Protein AF-A0A7C1ST46-F1 (afdb_monomer)

Structure (mmCIF, N/CA/C/O backbone):
data_AF-A0A7C1ST46-F1
#
_entry.id   AF-A0A7C1ST46-F1
#
loop_
_atom_site.group_PDB
_atom_site.id
_atom_site.type_symbol
_atom_site.label_atom_id
_atom_site.label_alt_id
_atom_site.label_comp_id
_atom_site.label_asym_id
_atom_site.label_entity_id
_atom_site.label_seq_id
_atom_site.pdbx_PDB_ins_code
_atom_site.Cartn_x
_atom_site.Cartn_y
_atom_site.Cartn_z
_atom_site.occupancy
_atom_site.B_iso_or_equiv
_atom_site.auth_seq_id
_atom_site.auth_comp_id
_atom_site.auth_asym_id
_atom_site.auth_atom_id
_atom_site.pdbx_PDB_model_num
ATOM 1 N N . MET A 1 1 ? 50.392 -1.832 -41.616 1.00 62.09 1 MET A N 1
ATOM 2 C CA . MET A 1 1 ? 49.106 -1.116 -41.426 1.00 62.09 1 MET A CA 1
ATOM 3 C C . MET A 1 1 ? 49.361 0.360 -41.709 1.00 62.09 1 MET A C 1
ATOM 5 O O . MET A 1 1 ? 50.346 0.869 -41.198 1.00 62.09 1 MET A 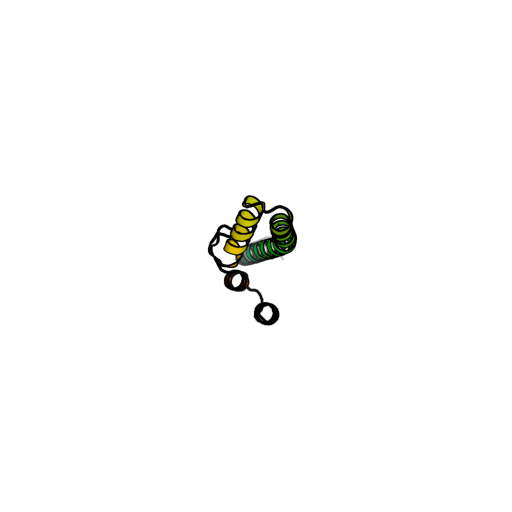O 1
ATOM 9 N N . THR A 1 2 ? 48.585 1.040 -42.557 1.00 86.81 2 THR A N 1
ATOM 10 C CA . THR A 1 2 ? 48.803 2.480 -42.804 1.00 86.81 2 THR A CA 1
ATOM 11 C C . THR A 1 2 ? 48.146 3.301 -41.694 1.00 86.81 2 THR A C 1
ATOM 13 O O . THR A 1 2 ? 47.072 2.930 -41.220 1.00 86.81 2 THR A O 1
ATOM 16 N N . LEU A 1 3 ? 48.761 4.419 -41.290 1.00 82.75 3 LEU A N 1
ATOM 17 C CA . LEU A 1 3 ? 48.278 5.293 -40.207 1.00 82.75 3 LEU A CA 1
ATOM 18 C C . LEU A 1 3 ? 46.784 5.651 -40.359 1.00 82.75 3 LEU A C 1
ATOM 20 O O . LEU A 1 3 ? 46.023 5.615 -39.398 1.00 82.75 3 LEU A O 1
ATOM 24 N N . LYS A 1 4 ? 46.333 5.879 -41.599 1.00 85.56 4 LYS A N 1
ATOM 25 C CA . LYS A 1 4 ? 44.928 6.145 -41.947 1.00 85.56 4 LYS A CA 1
ATOM 26 C C . LYS A 1 4 ? 43.978 4.986 -41.606 1.00 85.56 4 LYS A C 1
ATOM 28 O O . LYS A 1 4 ? 42.896 5.227 -41.082 1.00 85.56 4 LYS A O 1
ATOM 33 N N . ARG A 1 5 ? 44.376 3.735 -41.876 1.00 85.12 5 ARG A N 1
ATOM 34 C CA . ARG A 1 5 ? 43.564 2.542 -41.564 1.00 85.12 5 ARG A CA 1
ATOM 35 C C . ARG A 1 5 ? 43.482 2.295 -40.060 1.00 85.12 5 ARG A C 1
ATOM 37 O O . ARG A 1 5 ? 42.438 1.876 -39.583 1.00 85.12 5 ARG A O 1
ATOM 44 N N . PHE A 1 6 ? 44.556 2.585 -39.326 1.00 88.69 6 PHE A N 1
ATOM 45 C CA . PHE A 1 6 ? 44.556 2.513 -37.865 1.00 88.69 6 PHE A CA 1
ATOM 46 C C . PHE A 1 6 ? 43.561 3.513 -37.254 1.00 88.69 6 PHE A C 1
ATOM 48 O O . PHE A 1 6 ? 42.700 3.114 -36.477 1.00 88.69 6 PHE A O 1
ATOM 55 N N . PHE A 1 7 ? 43.592 4.780 -37.686 1.00 91.56 7 PHE A N 1
ATOM 56 C CA . PHE A 1 7 ? 42.637 5.799 -37.229 1.00 91.56 7 PHE A CA 1
ATOM 57 C C . PHE A 1 7 ? 41.177 5.458 -37.557 1.00 91.56 7 PHE A C 1
ATOM 59 O O . PHE A 1 7 ? 40.310 5.625 -36.705 1.00 91.56 7 PHE A O 1
ATOM 66 N N . GLN A 1 8 ? 40.892 4.946 -38.760 1.00 91.69 8 GLN A N 1
ATOM 67 C CA . GLN A 1 8 ? 39.539 4.512 -39.136 1.00 91.69 8 GLN A CA 1
ATOM 68 C C . GLN A 1 8 ? 39.033 3.354 -38.269 1.00 91.69 8 GLN A C 1
ATOM 70 O O . GLN A 1 8 ? 37.858 3.323 -37.917 1.00 91.69 8 GLN A O 1
ATOM 75 N N . LEU A 1 9 ? 39.918 2.423 -37.905 1.00 93.50 9 LEU A N 1
ATOM 76 C CA . LEU A 1 9 ? 39.577 1.281 -37.063 1.00 93.50 9 LEU A CA 1
ATOM 77 C C . LEU A 1 9 ? 39.262 1.737 -35.633 1.00 93.50 9 LEU A C 1
ATOM 79 O O . LEU A 1 9 ? 38.220 1.375 -35.095 1.00 93.50 9 LEU A O 1
ATOM 83 N N . VAL A 1 10 ? 40.101 2.603 -35.055 1.00 92.88 10 VAL A N 1
ATOM 84 C CA . VAL A 1 10 ? 39.854 3.193 -33.728 1.00 92.88 10 VAL A CA 1
ATOM 85 C C . VAL A 1 10 ? 38.541 3.977 -33.718 1.00 92.88 10 VAL A C 1
ATOM 87 O O . VAL A 1 10 ? 37.715 3.774 -32.833 1.00 92.88 10 VAL A O 1
ATOM 90 N N . LEU A 1 11 ? 38.306 4.822 -34.725 1.00 94.81 11 LEU A N 1
ATOM 91 C CA . LEU A 1 11 ? 37.083 5.618 -34.821 1.00 94.81 11 LEU A CA 1
ATOM 92 C C . LEU A 1 11 ? 35.834 4.738 -34.996 1.00 94.81 11 LEU A C 1
ATOM 94 O O . LEU A 1 11 ? 34.805 5.011 -34.385 1.00 94.81 11 LEU A O 1
ATOM 98 N N . GLY A 1 12 ? 35.938 3.654 -35.769 1.00 95.88 12 GLY A N 1
ATOM 99 C CA . GLY A 1 12 ? 34.874 2.662 -35.920 1.00 95.88 12 GLY A CA 1
ATOM 100 C C . GLY A 1 12 ? 34.545 1.938 -34.613 1.00 95.88 12 GLY A C 1
ATOM 101 O O . GLY A 1 12 ? 33.371 1.780 -34.287 1.00 95.88 12 GLY A O 1
ATOM 102 N N . ILE A 1 13 ? 35.561 1.560 -33.828 1.00 95.81 13 ILE A N 1
ATOM 103 C CA . ILE A 1 13 ? 35.363 0.956 -32.501 1.00 95.81 13 ILE A CA 1
ATOM 104 C C . ILE A 1 13 ? 34.679 1.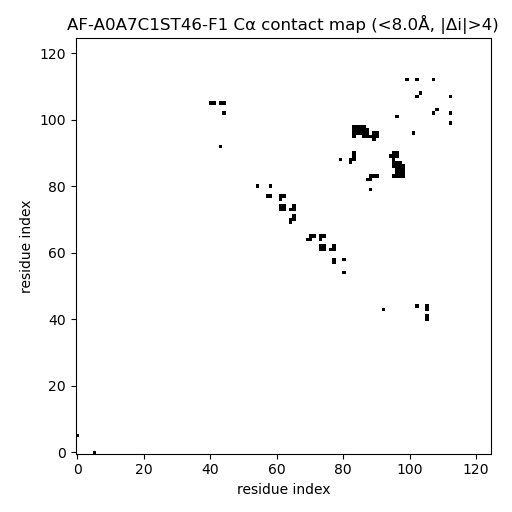946 -31.557 1.00 95.81 13 ILE A C 1
ATOM 106 O O . ILE A 1 13 ? 33.712 1.579 -30.895 1.00 95.81 13 ILE A O 1
ATOM 110 N N . VAL A 1 14 ? 35.141 3.199 -31.507 1.00 96.50 14 VAL A N 1
ATOM 111 C CA . VAL A 1 14 ? 34.537 4.228 -30.646 1.00 96.50 14 VAL A CA 1
ATOM 112 C C . VAL A 1 14 ? 33.077 4.470 -31.036 1.00 96.50 14 VAL A C 1
ATOM 114 O O . VAL A 1 14 ? 32.210 4.494 -30.166 1.00 96.50 14 VAL A O 1
ATOM 117 N N . ALA A 1 15 ? 32.778 4.579 -32.333 1.00 96.62 15 ALA A N 1
ATOM 118 C CA . ALA A 1 15 ? 31.407 4.722 -32.817 1.00 96.62 15 ALA A CA 1
ATOM 119 C C . ALA A 1 15 ? 30.530 3.517 -32.432 1.00 96.62 15 ALA A C 1
ATOM 121 O O . ALA A 1 15 ? 29.415 3.700 -31.946 1.00 96.62 15 ALA A O 1
ATOM 122 N N . ALA A 1 16 ? 31.045 2.291 -32.574 1.00 96.62 16 ALA A N 1
ATOM 123 C CA . ALA A 1 16 ? 30.338 1.083 -32.156 1.00 96.62 16 ALA A CA 1
ATOM 124 C C . ALA A 1 16 ? 30.072 1.065 -30.640 1.00 96.62 16 ALA A C 1
ATOM 126 O O . ALA A 1 16 ? 28.956 0.771 -30.219 1.00 96.62 16 ALA A O 1
ATOM 127 N N . MET A 1 17 ? 31.058 1.440 -29.819 1.00 96.62 17 MET A N 1
ATOM 128 C CA . MET A 1 17 ? 30.894 1.547 -28.365 1.00 96.62 17 MET A CA 1
ATOM 129 C C . MET A 1 17 ? 29.835 2.583 -27.977 1.00 96.62 17 MET A C 1
ATOM 131 O O . MET A 1 17 ? 29.039 2.329 -27.076 1.00 96.62 17 MET A O 1
ATOM 135 N N . LEU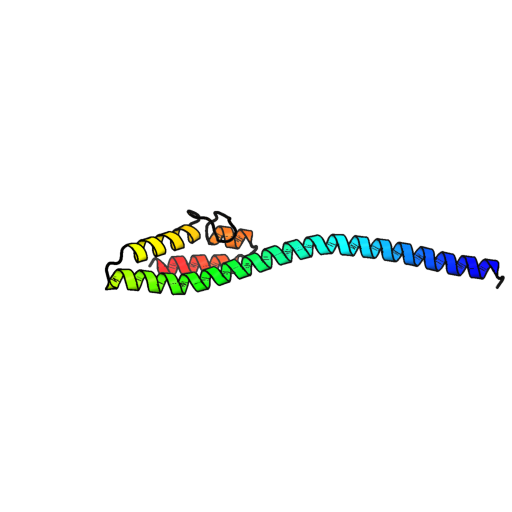 A 1 18 ? 29.782 3.729 -28.662 1.00 97.06 18 LEU A N 1
ATOM 136 C CA . LEU A 1 18 ? 28.752 4.743 -28.420 1.00 97.06 18 LEU A CA 1
ATOM 137 C C . LEU A 1 18 ? 27.349 4.220 -28.742 1.00 97.06 18 LEU A C 1
ATOM 139 O O . LEU A 1 18 ? 26.428 4.454 -27.963 1.00 97.06 18 LEU A O 1
ATOM 143 N N . ILE A 1 19 ? 27.191 3.473 -29.838 1.00 96.88 19 ILE A N 1
ATOM 144 C CA . ILE A 1 19 ? 25.909 2.849 -30.198 1.00 96.88 19 ILE A CA 1
ATOM 145 C C . ILE A 1 19 ? 25.487 1.838 -29.125 1.00 96.88 19 ILE A C 1
ATOM 147 O O . ILE A 1 19 ? 24.349 1.876 -28.665 1.00 96.88 19 ILE A O 1
ATOM 151 N N . VAL A 1 20 ? 26.403 0.973 -28.678 1.00 97.38 20 VAL A N 1
ATOM 152 C CA . VAL A 1 20 ? 26.119 -0.002 -27.611 1.00 97.38 20 VAL A CA 1
ATOM 153 C C . VAL A 1 20 ? 25.719 0.703 -26.313 1.00 97.38 20 VAL A C 1
ATOM 155 O O . VAL A 1 20 ? 24.718 0.332 -25.704 1.00 97.38 20 VAL A O 1
ATOM 158 N N . ASN A 1 21 ? 26.436 1.756 -25.915 1.00 96.19 21 ASN A N 1
ATOM 159 C CA . ASN A 1 21 ? 26.089 2.541 -24.730 1.00 96.19 21 ASN A CA 1
ATOM 160 C C . ASN A 1 21 ? 24.708 3.196 -24.852 1.00 96.19 21 ASN A C 1
ATOM 162 O O . ASN A 1 21 ? 23.941 3.172 -23.893 1.00 96.19 21 ASN A O 1
ATOM 166 N N . ALA A 1 22 ? 24.364 3.739 -26.022 1.00 96.19 22 ALA A N 1
ATOM 167 C CA . ALA A 1 22 ? 23.049 4.328 -26.254 1.00 96.19 22 ALA A CA 1
ATOM 168 C C . ALA A 1 22 ? 21.924 3.287 -26.107 1.00 96.19 22 ALA A C 1
ATOM 170 O O . ALA A 1 22 ? 20.907 3.565 -25.472 1.00 96.19 22 ALA A O 1
ATOM 171 N N . LEU A 1 23 ? 22.128 2.069 -26.626 1.00 96.25 23 LEU A N 1
ATOM 172 C CA . LEU A 1 23 ? 21.180 0.961 -26.468 1.00 96.25 23 LEU A CA 1
ATOM 173 C C . LEU A 1 23 ? 21.031 0.536 -25.000 1.00 96.25 23 LEU A C 1
ATOM 1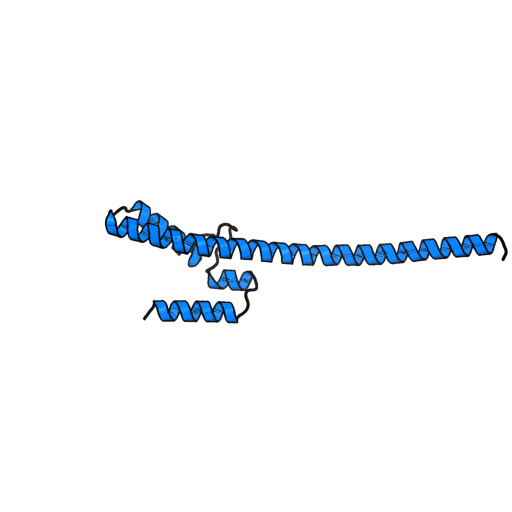75 O O . LEU A 1 23 ? 19.911 0.349 -24.526 1.00 96.25 23 LEU A O 1
ATOM 179 N N . LEU A 1 24 ? 22.143 0.420 -24.267 1.00 95.50 24 LEU A N 1
ATOM 180 C CA . LEU A 1 24 ? 22.130 0.067 -22.845 1.00 95.50 24 LE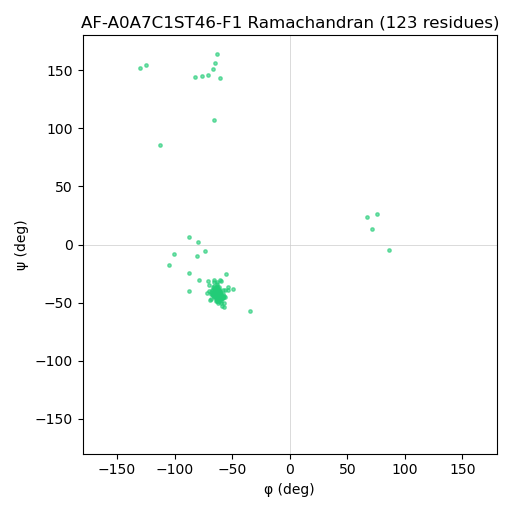U A CA 1
ATOM 181 C C . LEU A 1 24 ? 21.410 1.121 -22.001 1.00 95.50 24 LEU A C 1
ATOM 183 O O . LEU A 1 24 ? 20.587 0.764 -21.161 1.00 95.50 24 LEU A O 1
ATOM 187 N N . LEU A 1 25 ? 21.669 2.408 -22.249 1.00 95.06 25 LEU A N 1
ATOM 188 C CA . LEU A 1 25 ? 20.973 3.503 -21.571 1.00 95.06 25 LEU A CA 1
ATOM 189 C C . LEU A 1 25 ? 19.469 3.469 -21.850 1.00 95.06 25 LEU A C 1
ATOM 191 O O . LEU A 1 25 ? 18.679 3.593 -20.917 1.00 95.06 25 LEU A O 1
ATOM 195 N N . GLY A 1 26 ? 19.068 3.230 -23.103 1.00 92.81 26 GLY A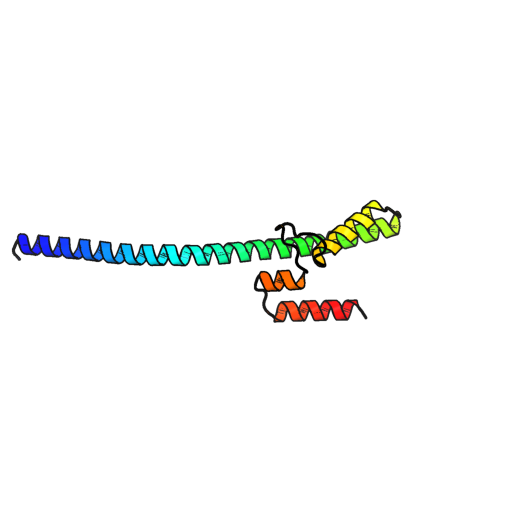 N 1
ATOM 196 C CA . GLY A 1 26 ? 17.659 3.059 -23.461 1.00 92.81 26 GLY A CA 1
ATOM 197 C C . GLY A 1 26 ? 16.996 1.914 -22.689 1.00 92.81 26 GLY A C 1
ATOM 198 O O . GLY A 1 26 ? 15.923 2.090 -22.112 1.00 92.81 26 GLY A O 1
ATOM 199 N N . SER A 1 27 ? 17.665 0.760 -22.600 1.00 92.50 27 SER A N 1
ATOM 200 C CA . SER A 1 27 ? 17.168 -0.379 -21.822 1.00 92.50 27 SER A CA 1
ATOM 201 C C . SER A 1 27 ? 17.085 -0.068 -20.326 1.00 92.50 27 SER A C 1
ATOM 203 O O . SER A 1 27 ? 16.106 -0.448 -19.684 1.00 92.50 27 SER A O 1
ATOM 205 N N . LEU A 1 28 ? 18.079 0.627 -19.769 1.00 94.44 28 LEU A N 1
ATOM 206 C CA . LEU A 1 28 ? 18.134 0.956 -18.348 1.00 94.44 28 LEU A CA 1
ATOM 207 C C . LEU A 1 28 ? 17.002 1.904 -17.951 1.00 94.44 28 LEU A C 1
ATOM 209 O O . LEU A 1 28 ? 16.308 1.625 -16.977 1.00 94.44 28 LEU A O 1
ATOM 213 N N . LEU A 1 29 ? 16.755 2.954 -18.741 1.00 91.75 29 LEU A N 1
ATOM 214 C CA . LEU A 1 29 ? 15.653 3.888 -18.497 1.00 91.75 29 LEU A CA 1
ATOM 215 C C . LEU A 1 29 ? 14.294 3.174 -18.523 1.00 91.75 29 LEU A C 1
ATOM 217 O O . LEU A 1 29 ? 13.484 3.365 -17.621 1.00 91.75 29 LEU A O 1
ATOM 221 N N . SER A 1 30 ? 14.076 2.279 -19.495 1.00 89.75 30 SER A N 1
ATOM 222 C CA . SER A 1 30 ? 12.823 1.512 -19.584 1.00 89.75 30 SER A CA 1
ATOM 223 C C . SER A 1 30 ? 12.611 0.539 -18.415 1.00 89.75 30 SER A C 1
ATOM 225 O O . SER A 1 30 ? 11.482 0.297 -17.991 1.00 89.75 30 SER A O 1
ATOM 227 N N . ASN A 1 31 ? 13.694 -0.016 -17.864 1.00 93.06 31 ASN A N 1
ATOM 228 C CA . ASN A 1 31 ? 13.623 -0.909 -16.709 1.00 93.06 31 ASN A CA 1
ATOM 229 C C . ASN A 1 31 ? 13.444 -0.139 -15.399 1.00 93.06 31 ASN A C 1
ATOM 231 O O . ASN A 1 31 ? 12.820 -0.652 -14.473 1.00 93.06 31 ASN A O 1
ATOM 235 N N . GLN A 1 32 ? 13.978 1.079 -15.317 1.00 92.75 32 GLN A N 1
ATOM 236 C CA . GLN A 1 32 ? 13.900 1.901 -14.118 1.00 92.75 32 GLN A CA 1
ATOM 237 C C . GLN A 1 32 ? 12.461 2.311 -13.800 1.00 92.75 32 GLN A C 1
ATOM 239 O O . GLN A 1 32 ? 12.087 2.309 -12.633 1.00 92.75 32 GLN A O 1
ATOM 244 N N . GLU A 1 33 ? 11.642 2.593 -14.814 1.00 89.56 33 GLU A N 1
ATOM 245 C CA . GLU A 1 33 ? 10.224 2.921 -14.627 1.00 89.56 33 GLU A CA 1
ATOM 246 C C . GLU A 1 33 ? 9.449 1.753 -14.000 1.00 89.56 33 GLU A C 1
ATOM 248 O O . GLU A 1 33 ? 8.827 1.914 -12.950 1.00 89.56 33 GLU A O 1
ATOM 253 N N . LYS A 1 34 ? 9.592 0.546 -14.565 1.00 88.94 34 LYS A N 1
ATOM 254 C CA . LYS A 1 34 ? 8.973 -0.677 -14.024 1.00 88.94 34 LYS A CA 1
ATOM 255 C C . LYS A 1 34 ? 9.463 -1.004 -12.617 1.00 88.94 34 LYS A C 1
ATOM 257 O O . LYS A 1 34 ? 8.684 -1.431 -11.771 1.00 88.94 34 LYS A O 1
ATOM 262 N N . LEU A 1 35 ? 10.760 -0.820 -12.367 1.00 92.44 35 LEU A N 1
ATOM 263 C CA . LEU A 1 35 ? 11.343 -1.044 -11.047 1.00 92.44 35 LEU A CA 1
ATOM 264 C C . LEU A 1 35 ? 10.796 -0.043 -10.026 1.00 92.44 35 LEU A C 1
ATOM 266 O O . LEU A 1 35 ? 10.532 -0.416 -8.887 1.00 92.44 35 LEU A O 1
ATOM 270 N N . ASN A 1 36 ? 10.621 1.215 -10.428 1.00 93.56 36 ASN A N 1
ATOM 271 C CA . ASN A 1 36 ? 10.092 2.257 -9.562 1.00 93.56 36 ASN A CA 1
ATOM 272 C C . ASN A 1 36 ? 8.620 2.001 -9.210 1.00 93.56 36 ASN A C 1
ATOM 274 O O . ASN A 1 36 ? 8.245 2.113 -8.047 1.00 93.56 36 ASN A O 1
ATOM 278 N N . GLU A 1 37 ? 7.810 1.582 -10.184 1.00 91.50 37 GLU A N 1
ATOM 279 C CA . GLU A 1 37 ? 6.422 1.177 -9.946 1.00 91.50 37 GLU A CA 1
ATOM 280 C C . GLU A 1 37 ? 6.340 -0.036 -9.007 1.00 91.50 37 GLU A C 1
ATOM 282 O O . GLU A 1 37 ? 5.631 0.002 -8.002 1.00 91.50 37 GLU A O 1
ATOM 287 N N . ALA A 1 38 ? 7.130 -1.083 -9.269 1.00 90.44 38 ALA A N 1
ATOM 288 C CA . ALA A 1 38 ? 7.180 -2.265 -8.411 1.00 90.44 38 ALA A CA 1
ATOM 289 C C . ALA A 1 38 ? 7.631 -1.927 -6.979 1.00 90.44 38 ALA A C 1
ATOM 291 O O . ALA A 1 38 ? 7.050 -2.421 -6.014 1.00 90.44 38 ALA A O 1
ATOM 292 N N . SER A 1 39 ? 8.629 -1.050 -6.837 1.00 92.38 39 SER A N 1
ATOM 293 C CA . SER A 1 39 ? 9.100 -0.542 -5.543 1.00 92.38 39 SER A CA 1
ATOM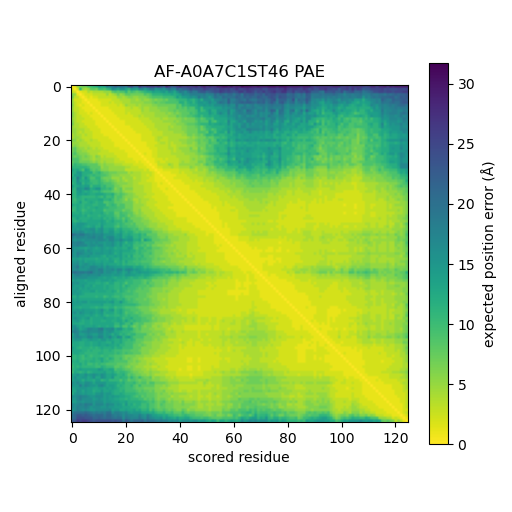 294 C C . SER A 1 39 ? 8.003 0.231 -4.808 1.00 92.38 39 SER A C 1
ATOM 296 O O . SER A 1 39 ? 7.790 0.021 -3.616 1.00 92.38 39 SER A O 1
ATOM 298 N N . HIS A 1 40 ? 7.253 1.081 -5.514 1.00 93.06 40 HIS A N 1
ATOM 299 C CA . HIS A 1 40 ? 6.133 1.814 -4.929 1.00 93.06 40 HIS A CA 1
ATOM 300 C C . HIS A 1 40 ? 5.051 0.865 -4.399 1.00 93.06 40 HIS A C 1
ATOM 302 O O . HIS A 1 40 ? 4.640 1.000 -3.248 1.00 93.06 40 HIS A O 1
ATOM 308 N N . ILE A 1 41 ? 4.630 -0.123 -5.198 1.00 92.94 41 ILE A N 1
ATOM 309 C CA . ILE A 1 41 ? 3.645 -1.133 -4.773 1.00 92.94 41 ILE A CA 1
ATOM 310 C C . ILE A 1 41 ? 4.164 -1.915 -3.562 1.00 92.94 41 ILE A C 1
ATOM 312 O O . ILE A 1 41 ? 3.423 -2.142 -2.607 1.00 92.94 41 ILE A O 1
ATOM 316 N N . GLN A 1 42 ? 5.442 -2.297 -3.566 1.00 92.62 42 GLN A N 1
ATOM 317 C CA . GLN A 1 42 ? 6.047 -3.027 -2.456 1.00 92.62 42 GLN A CA 1
ATOM 318 C C . GLN A 1 42 ? 6.063 -2.207 -1.158 1.00 92.62 42 GLN A C 1
ATOM 320 O O . GLN A 1 42 ? 5.741 -2.744 -0.097 1.00 92.62 42 GLN A O 1
ATOM 325 N N . ASN A 1 43 ? 6.412 -0.921 -1.231 1.00 94.62 43 ASN A N 1
ATOM 326 C CA . ASN A 1 43 ? 6.393 -0.028 -0.073 1.00 94.62 43 ASN A CA 1
ATOM 327 C C . ASN A 1 43 ? 4.964 0.161 0.450 1.00 94.62 43 ASN A C 1
ATOM 329 O O . ASN A 1 43 ? 4.722 0.019 1.644 1.00 94.62 43 ASN A O 1
ATOM 333 N N . GLU A 1 44 ? 4.001 0.375 -0.446 1.00 94.69 44 GLU A N 1
ATOM 334 C CA . GLU A 1 44 ? 2.591 0.531 -0.081 1.00 94.69 44 GLU A CA 1
ATOM 335 C C . GLU A 1 44 ? 2.021 -0.750 0.566 1.00 94.69 44 GLU A C 1
ATOM 337 O O . GLU A 1 44 ? 1.258 -0.685 1.533 1.00 94.69 44 GLU A O 1
ATOM 342 N N . ALA A 1 45 ? 2.457 -1.930 0.114 1.00 94.12 45 ALA A N 1
ATOM 343 C CA . ALA A 1 45 ? 2.131 -3.200 0.755 1.00 94.12 45 ALA A CA 1
ATOM 344 C C . ALA A 1 45 ? 2.759 -3.346 2.150 1.00 94.12 45 ALA A C 1
ATOM 346 O O . ALA A 1 45 ? 2.109 -3.852 3.069 1.00 94.12 45 ALA A O 1
ATOM 347 N N . ALA A 1 46 ? 3.998 -2.887 2.339 1.00 93.88 46 ALA A N 1
ATOM 348 C CA . ALA A 1 46 ? 4.642 -2.876 3.650 1.00 93.88 46 ALA A CA 1
ATOM 349 C C . ALA A 1 46 ? 3.925 -1.934 4.633 1.00 93.88 46 ALA A C 1
ATOM 351 O O . ALA A 1 46 ? 3.722 -2.296 5.799 1.00 93.88 46 ALA A O 1
ATOM 352 N N . ASP A 1 47 ? 3.482 -0.770 4.159 1.00 93.81 47 ASP A N 1
ATOM 353 C CA . ASP A 1 47 ? 2.691 0.183 4.940 1.00 93.81 47 ASP A CA 1
ATOM 354 C C . ASP A 1 47 ? 1.332 -0.405 5.325 1.00 93.81 47 ASP A C 1
ATOM 356 O O . ASP A 1 47 ? 0.938 -0.339 6.492 1.00 93.81 47 ASP A O 1
ATOM 360 N N . MET A 1 48 ? 0.645 -1.065 4.383 1.00 93.62 48 MET A N 1
ATOM 361 C CA . MET A 1 48 ? -0.603 -1.778 4.663 1.00 93.62 48 MET A CA 1
ATOM 362 C C . MET A 1 48 ? -0.402 -2.832 5.760 1.00 93.62 48 MET A C 1
ATOM 364 O O . MET A 1 48 ? -1.142 -2.853 6.742 1.00 93.62 48 MET A O 1
ATOM 368 N N . LEU A 1 49 ? 0.616 -3.688 5.640 1.00 92.12 49 LEU A N 1
ATOM 369 C CA . LEU A 1 49 ? 0.904 -4.721 6.642 1.00 92.12 49 LEU A CA 1
ATOM 370 C C . LEU A 1 49 ? 1.236 -4.126 8.016 1.00 92.12 49 LEU A C 1
ATOM 372 O O . LEU A 1 49 ? 0.830 -4.668 9.047 1.00 92.12 49 LEU A O 1
ATOM 376 N N . SER A 1 50 ? 1.958 -3.008 8.040 1.00 93.19 50 SER A N 1
ATOM 377 C CA . SER A 1 50 ? 2.297 -2.297 9.275 1.00 93.19 50 SER A CA 1
ATOM 378 C C . SER A 1 50 ? 1.052 -1.705 9.934 1.00 93.19 50 SER A C 1
ATOM 380 O O . SER A 1 50 ? 0.868 -1.855 11.144 1.00 93.19 50 SER A O 1
ATOM 382 N N . PHE A 1 51 ? 0.151 -1.126 9.136 1.00 91.88 51 PHE A N 1
ATOM 383 C CA . PHE A 1 51 ? -1.159 -0.679 9.595 1.00 91.88 51 PHE A CA 1
ATOM 384 C C . PHE A 1 51 ? -1.969 -1.841 10.179 1.00 91.88 51 PHE A C 1
ATOM 386 O O . PHE A 1 51 ? -2.466 -1.722 11.290 1.00 91.88 51 PHE A O 1
ATOM 393 N N . TYR A 1 52 ? -2.031 -3.001 9.521 1.00 90.31 52 TYR A N 1
ATOM 394 C CA . TYR A 1 52 ? -2.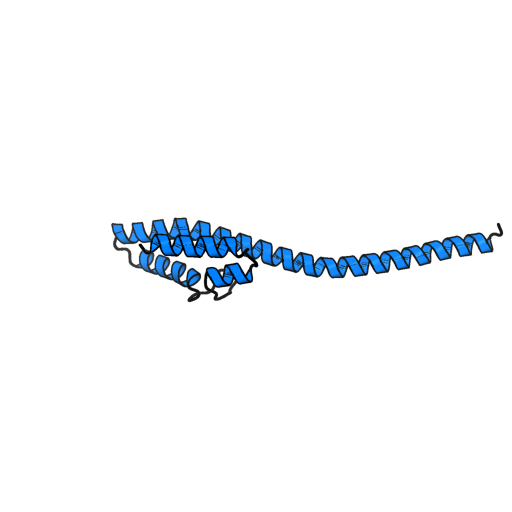742 -4.173 10.053 1.00 90.31 52 TYR A CA 1
ATOM 395 C C . TYR A 1 52 ? -2.246 -4.621 11.428 1.00 90.31 52 TYR A C 1
ATOM 397 O O . TYR A 1 52 ? -3.047 -4.913 12.319 1.00 90.31 52 TYR A O 1
ATOM 405 N N . ARG A 1 53 ? -0.923 -4.664 11.617 1.00 90.38 53 ARG A N 1
ATOM 406 C CA . ARG A 1 53 ? -0.325 -5.011 12.915 1.00 90.38 53 ARG A CA 1
ATOM 407 C C . ARG A 1 53 ? -0.724 -4.005 13.989 1.00 90.38 53 ARG A C 1
ATOM 409 O O . ARG A 1 53 ? -1.136 -4.409 15.073 1.00 90.38 53 ARG A O 1
ATOM 416 N N . MET A 1 54 ? -0.647 -2.715 13.661 1.00 92.06 54 MET A N 1
ATOM 417 C CA . MET A 1 54 ? -1.058 -1.630 14.550 1.00 92.06 54 MET A CA 1
ATOM 418 C C . MET A 1 54 ? -2.546 -1.739 14.913 1.00 92.06 54 MET A C 1
ATOM 420 O O . MET A 1 54 ? -2.906 -1.647 16.085 1.00 92.06 54 MET A O 1
ATOM 424 N N . VAL A 1 55 ? -3.408 -1.972 13.922 1.00 91.69 55 VAL A N 1
ATOM 425 C CA . VAL A 1 55 ? -4.856 -2.100 14.103 1.00 91.69 55 VAL A CA 1
ATOM 426 C C . VAL A 1 55 ? -5.189 -3.222 15.072 1.00 91.69 55 VAL A C 1
ATOM 428 O O . VAL A 1 55 ? -5.994 -3.005 15.972 1.00 91.69 55 VAL A O 1
ATOM 431 N N . ASN A 1 56 ? -4.559 -4.390 14.951 1.00 88.25 56 ASN A N 1
ATOM 432 C CA . ASN A 1 56 ? -4.812 -5.508 15.859 1.00 88.25 56 ASN A CA 1
ATOM 433 C C . ASN A 1 56 ? -4.543 -5.136 17.332 1.00 88.25 56 ASN A C 1
ATOM 435 O O . ASN A 1 56 ? -5.360 -5.404 18.208 1.00 88.25 56 ASN A O 1
ATOM 439 N N . GLU A 1 57 ? -3.427 -4.461 17.612 1.00 91.25 57 GLU A N 1
ATOM 440 C CA . GLU A 1 57 ? -3.083 -4.042 18.976 1.00 91.25 57 GLU A CA 1
ATOM 441 C C . GLU A 1 57 ? -4.015 -2.935 19.494 1.00 91.25 57 GLU A C 1
ATOM 443 O O . GLU A 1 57 ? -4.548 -3.015 20.607 1.00 91.25 57 GLU A O 1
ATOM 448 N N . ILE A 1 58 ? -4.239 -1.902 18.678 1.00 94.06 58 ILE A N 1
ATOM 449 C CA . ILE A 1 58 ? -5.020 -0.731 19.078 1.00 94.06 58 ILE A CA 1
ATOM 450 C C . ILE A 1 58 ? -6.495 -1.090 19.252 1.00 94.06 58 ILE A C 1
ATOM 452 O O . ILE A 1 58 ? -7.098 -0.677 20.240 1.00 94.06 58 ILE A O 1
ATOM 456 N N . THR A 1 59 ? -7.080 -1.877 18.351 1.00 93.75 59 THR A N 1
ATOM 457 C CA . THR A 1 59 ? -8.504 -2.242 18.429 1.00 93.75 59 THR A CA 1
ATOM 458 C C . THR A 1 59 ? -8.815 -3.051 19.684 1.00 93.75 59 THR A C 1
ATOM 460 O O . THR A 1 59 ? -9.787 -2.741 20.374 1.00 93.75 59 THR A O 1
ATOM 463 N N . VAL A 1 60 ? -7.958 -4.012 20.054 1.00 93.38 60 VAL A N 1
ATOM 464 C CA . VAL A 1 60 ? -8.096 -4.779 21.304 1.00 93.38 60 VAL A CA 1
ATOM 465 C C . VAL A 1 60 ? -7.976 -3.873 22.529 1.00 93.38 60 VAL A C 1
ATOM 467 O O . VAL A 1 60 ? -8.729 -4.025 23.493 1.00 93.38 60 VAL A O 1
ATOM 470 N N . ARG A 1 61 ? -7.049 -2.910 22.512 1.00 95.38 61 ARG A N 1
ATOM 471 C CA . ARG A 1 61 ? -6.908 -1.941 23.606 1.00 95.38 61 ARG A CA 1
ATOM 472 C C . ARG A 1 61 ? -8.147 -1.054 23.736 1.00 95.38 61 ARG A C 1
ATOM 474 O O . ARG A 1 61 ? -8.664 -0.918 24.841 1.00 95.38 61 ARG A O 1
ATOM 481 N N . LEU A 1 62 ? -8.627 -0.487 22.630 1.00 96.69 62 LEU A N 1
ATOM 482 C CA . LEU A 1 62 ? -9.772 0.427 22.604 1.00 96.69 62 LEU A CA 1
ATOM 483 C C . LEU A 1 62 ? -11.061 -0.263 23.048 1.00 96.69 62 LEU A C 1
ATOM 485 O O . LEU A 1 62 ? -11.782 0.274 23.887 1.00 96.69 62 LEU A O 1
ATOM 489 N N . ILE A 1 63 ? -11.325 -1.478 22.558 1.00 94.19 63 ILE A N 1
ATOM 490 C CA . ILE A 1 63 ? -12.534 -2.205 22.955 1.00 94.19 63 ILE A CA 1
ATOM 491 C C . ILE A 1 63 ? -12.495 -2.597 24.437 1.00 94.19 63 ILE A C 1
ATOM 493 O O . ILE A 1 63 ? -13.513 -2.505 25.118 1.00 94.19 63 ILE A O 1
ATOM 497 N N . ARG A 1 64 ? -11.320 -2.966 24.976 1.00 95.94 64 ARG A N 1
ATOM 498 C CA . ARG A 1 64 ? -11.151 -3.235 26.416 1.00 95.94 64 ARG A CA 1
ATOM 499 C C . ARG A 1 64 ? -11.322 -1.979 27.256 1.00 95.94 64 ARG A C 1
ATOM 501 O O . ARG A 1 64 ? -11.977 -2.047 28.290 1.00 95.94 64 ARG A O 1
ATOM 508 N N . GLN A 1 65 ? -10.750 -0.857 26.823 1.00 96.94 65 GLN A N 1
ATOM 509 C CA . GLN A 1 65 ? -10.932 0.430 27.490 1.00 96.94 65 GLN A CA 1
ATOM 510 C C . GLN A 1 65 ? -12.419 0.761 27.571 1.00 96.94 65 GLN A C 1
ATOM 512 O O . GLN A 1 65 ? -12.933 0.915 28.672 1.00 96.94 65 GLN A O 1
ATOM 517 N N . TYR A 1 66 ? -13.126 0.744 26.439 1.00 97.25 66 TYR A N 1
ATOM 518 C CA . TYR A 1 66 ? -14.564 0.988 26.412 1.00 97.25 66 TYR A CA 1
ATOM 519 C C . TYR A 1 66 ? -15.344 0.023 27.316 1.00 97.25 66 TYR A C 1
ATOM 521 O O . TYR A 1 66 ? -16.193 0.459 28.089 1.00 97.25 66 TYR A O 1
ATOM 529 N N . ALA A 1 67 ? -15.033 -1.275 27.276 1.00 96.88 67 ALA A N 1
ATOM 530 C CA . ALA A 1 67 ? -15.721 -2.276 28.089 1.00 96.88 67 ALA A CA 1
ATOM 531 C C . ALA A 1 67 ? -15.536 -2.065 29.604 1.00 96.88 67 ALA A C 1
ATOM 533 O O . ALA A 1 67 ? -16.445 -2.365 30.374 1.00 96.88 67 ALA A O 1
ATOM 534 N N . VAL A 1 68 ? -14.372 -1.568 30.036 1.00 97.44 68 VAL A N 1
ATOM 535 C CA . VAL A 1 68 ? -14.052 -1.366 31.460 1.00 97.44 68 VAL A CA 1
ATOM 536 C C . VAL A 1 68 ? -14.512 -0.000 31.964 1.00 97.44 68 VAL A C 1
ATOM 538 O O . VAL A 1 68 ? -14.985 0.102 33.094 1.00 97.44 68 VAL A O 1
ATOM 541 N N . THR A 1 69 ? -14.356 1.054 31.163 1.00 97.06 69 THR A N 1
ATOM 542 C CA . THR A 1 69 ? -14.578 2.439 31.607 1.00 97.06 69 THR A CA 1
ATOM 543 C C . THR A 1 69 ? -15.882 3.046 31.099 1.00 97.06 69 THR A C 1
ATOM 545 O O . THR A 1 69 ? -16.323 4.057 31.638 1.00 97.06 69 THR A O 1
ATOM 548 N N . GLY A 1 70 ? -16.500 2.469 30.065 1.00 96.19 70 GLY A N 1
ATOM 549 C CA . GLY A 1 70 ? -17.634 3.072 29.362 1.00 96.19 70 GLY A CA 1
ATOM 550 C C . GLY A 1 70 ? -17.259 4.281 28.494 1.00 96.19 70 GLY A C 1
ATOM 551 O O . GLY A 1 70 ? -18.148 5.012 28.064 1.00 96.19 70 GLY A O 1
ATOM 552 N N . ASP A 1 71 ? -15.966 4.506 28.238 1.00 97.12 71 ASP A N 1
ATOM 553 C CA . ASP A 1 71 ? -15.455 5.648 27.473 1.00 97.12 71 ASP A CA 1
ATOM 554 C C . ASP A 1 71 ? -15.889 5.614 25.996 1.00 97.12 71 ASP A C 1
ATOM 556 O O . ASP A 1 71 ? -15.396 4.825 25.184 1.00 97.12 71 ASP A O 1
ATOM 560 N N . ILE A 1 72 ? -16.823 6.499 25.647 1.00 96.81 72 ILE A N 1
ATOM 561 C CA . ILE A 1 72 ? -17.407 6.592 24.307 1.00 96.81 72 ILE A CA 1
ATOM 562 C C . ILE A 1 72 ? -16.377 7.034 23.263 1.00 96.81 72 ILE A C 1
ATOM 564 O O . ILE A 1 72 ? -16.479 6.599 22.116 1.00 96.81 72 ILE A O 1
ATOM 568 N N . GLU A 1 73 ? -15.372 7.834 23.627 1.00 96.75 73 GLU A N 1
ATOM 569 C CA . GLU A 1 73 ? -14.329 8.245 22.680 1.00 96.75 73 GLU A CA 1
ATOM 570 C C . GLU A 1 73 ? -13.507 7.034 22.228 1.00 96.75 73 GLU A C 1
ATOM 572 O O . GLU A 1 73 ? -13.228 6.880 21.037 1.00 96.75 73 GLU A O 1
ATOM 577 N N . ALA A 1 74 ? -13.198 6.110 23.146 1.00 95.88 74 ALA A N 1
ATOM 578 C CA . ALA A 1 74 ? -12.512 4.864 22.807 1.00 95.88 74 ALA A CA 1
ATOM 579 C C . ALA A 1 74 ? -13.336 3.998 21.839 1.00 95.88 74 ALA A C 1
ATOM 581 O O . ALA A 1 74 ? -12.786 3.413 20.902 1.00 95.88 74 ALA A O 1
ATOM 582 N N . ARG A 1 75 ? -14.663 3.945 22.026 1.00 95.75 75 ARG A N 1
ATOM 583 C CA . ARG A 1 75 ? -15.567 3.254 21.095 1.00 95.75 75 ARG A CA 1
ATOM 584 C C . ARG A 1 75 ? -15.590 3.924 19.723 1.00 95.75 75 ARG A C 1
ATOM 586 O O . ARG A 1 75 ? -15.510 3.223 18.719 1.00 95.75 75 ARG A O 1
ATOM 593 N N . GLN A 1 76 ? -15.667 5.252 19.681 1.00 96.38 76 GLN A N 1
ATOM 594 C CA . GLN A 1 76 ? -15.640 5.998 18.425 1.00 96.38 76 GLN A CA 1
ATOM 595 C C . GLN A 1 76 ? -14.354 5.697 17.660 1.00 96.38 76 GLN A C 1
ATOM 597 O O . GLN A 1 76 ? -14.445 5.228 16.534 1.00 96.38 76 GLN A O 1
ATOM 602 N N . GLN A 1 77 ? -13.182 5.844 18.288 1.00 95.31 77 GLN A N 1
ATOM 603 C CA . GLN A 1 77 ? -11.884 5.550 17.662 1.00 95.31 77 GLN A CA 1
ATOM 604 C C . GLN A 1 77 ? -11.787 4.114 17.133 1.00 95.31 77 GLN A C 1
ATOM 606 O O . GLN A 1 77 ? -11.221 3.885 16.064 1.00 95.31 77 GLN A O 1
ATOM 611 N N . TYR A 1 78 ? -12.342 3.140 17.862 1.00 95.12 78 TYR A N 1
ATOM 612 C CA . TYR A 1 78 ? -12.428 1.762 17.381 1.00 95.12 78 TYR A CA 1
ATOM 613 C C . TYR A 1 78 ? -13.241 1.688 16.084 1.00 95.12 78 TYR A C 1
ATOM 615 O O . TYR A 1 78 ? -12.758 1.137 15.094 1.00 95.12 78 TYR A O 1
ATOM 623 N N . ASP A 1 79 ? -14.439 2.280 16.071 1.00 94.81 79 ASP A N 1
ATOM 624 C CA . ASP A 1 79 ? -15.312 2.281 14.897 1.00 94.81 79 ASP A CA 1
ATOM 625 C C . ASP A 1 79 ? -14.619 2.971 13.705 1.00 94.81 79 ASP A C 1
ATOM 627 O O . ASP A 1 79 ? -14.654 2.444 12.596 1.00 94.81 79 ASP A O 1
ATOM 631 N N . GLU A 1 80 ? -13.894 4.076 13.924 1.00 94.62 80 GLU A N 1
ATOM 632 C CA . GLU A 1 80 ? -13.150 4.779 12.866 1.00 94.62 80 GLU A CA 1
ATOM 633 C C . GLU A 1 80 ? -12.092 3.894 12.196 1.00 94.62 80 GLU A C 1
ATOM 635 O O . GLU A 1 80 ? -11.956 3.892 10.971 1.00 94.62 80 GLU A O 1
ATOM 640 N N . ILE A 1 81 ? -11.341 3.129 12.994 1.00 94.00 81 ILE A N 1
ATOM 641 C CA . ILE A 1 81 ? -10.310 2.216 12.491 1.00 94.00 81 ILE A CA 1
ATOM 642 C C . ILE A 1 81 ? -10.953 1.092 11.676 1.00 94.00 81 ILE A C 1
ATOM 644 O O . ILE A 1 81 ? -10.480 0.747 10.591 1.00 94.00 81 ILE A O 1
ATOM 648 N N . ILE A 1 82 ? -12.047 0.528 12.183 1.00 93.75 82 ILE A N 1
ATOM 649 C CA . ILE A 1 82 ? -12.783 -0.534 11.501 1.00 93.75 82 ILE A CA 1
ATOM 650 C C . ILE A 1 82 ? -13.387 -0.024 10.184 1.00 93.75 82 ILE A C 1
ATOM 652 O O . ILE A 1 82 ? -13.352 -0.726 9.173 1.00 93.75 82 ILE A O 1
ATOM 656 N N . GLU A 1 83 ? -13.875 1.215 10.148 1.00 95.50 83 GLU A N 1
ATOM 657 C CA . GLU A 1 83 ? -14.387 1.854 8.935 1.00 95.50 83 GLU A CA 1
ATOM 658 C C . GLU A 1 83 ? -13.337 1.964 7.819 1.00 95.50 83 GLU A C 1
ATOM 660 O O . GLU A 1 83 ? -13.703 1.846 6.647 1.00 95.50 83 GLU A O 1
ATOM 665 N N . VAL A 1 84 ? -12.046 2.116 8.143 1.00 95.00 84 VAL A N 1
ATOM 666 C CA . VAL A 1 84 ? -10.962 2.057 7.143 1.00 95.00 84 VAL A CA 1
ATOM 667 C C . VAL A 1 84 ? -10.886 0.664 6.511 1.00 95.00 84 VAL A C 1
ATOM 669 O O . VAL A 1 84 ? -10.871 0.540 5.287 1.00 95.00 84 VAL A O 1
ATOM 672 N N . LEU A 1 85 ? -10.922 -0.402 7.320 1.00 92.62 85 LEU A N 1
ATOM 673 C CA . LEU A 1 85 ? -10.853 -1.785 6.823 1.00 92.62 85 LEU A CA 1
ATOM 674 C C . LEU A 1 85 ? -12.042 -2.156 5.927 1.00 92.62 85 LEU A C 1
ATOM 676 O O . LEU A 1 85 ? -11.895 -2.944 4.993 1.00 92.62 85 LEU A O 1
ATOM 680 N N . TYR A 1 86 ? -13.218 -1.585 6.190 1.00 93.38 86 TYR A N 1
ATOM 681 C CA . TYR A 1 86 ? -14.421 -1.789 5.378 1.00 93.38 86 TYR A CA 1
ATOM 682 C C . TYR A 1 86 ? -14.544 -0.815 4.198 1.00 93.38 86 TYR A C 1
ATOM 684 O O . TYR A 1 86 ? -15.572 -0.815 3.523 1.00 93.38 86 TYR A O 1
ATOM 692 N N . GLY A 1 87 ? -13.531 0.016 3.934 1.00 94.50 87 GLY A N 1
ATOM 693 C CA . GLY A 1 87 ? -13.550 0.965 2.821 1.00 94.50 87 GLY A CA 1
ATOM 694 C C . GLY A 1 87 ? -14.589 2.079 2.973 1.00 94.50 87 GLY A C 1
ATOM 695 O O . GLY A 1 87 ? -15.028 2.648 1.980 1.00 94.50 87 GLY A O 1
ATOM 696 N N . LYS A 1 88 ? -15.008 2.393 4.203 1.00 96.31 88 LYS A N 1
ATOM 697 C CA . LYS A 1 88 ? -15.866 3.552 4.513 1.00 96.31 88 LYS A CA 1
ATOM 698 C C . LYS A 1 88 ? -15.043 4.817 4.757 1.00 96.31 88 LYS A C 1
ATOM 700 O O . LYS A 1 88 ? -15.541 5.922 4.560 1.00 96.31 88 LYS A O 1
ATOM 705 N N . ARG A 1 89 ? -13.781 4.649 5.158 1.00 95.19 89 ARG A N 1
ATOM 706 C CA . ARG A 1 89 ? -12.784 5.711 5.328 1.00 95.19 89 ARG A CA 1
ATOM 707 C C . ARG A 1 89 ? -11.526 5.404 4.512 1.00 95.19 89 ARG A C 1
ATOM 709 O O . ARG A 1 89 ? -11.269 4.233 4.226 1.00 95.19 89 ARG A O 1
ATOM 716 N N . PRO A 1 90 ? -10.752 6.430 4.122 1.00 94.94 90 PRO A N 1
ATOM 717 C CA . PRO A 1 90 ? -9.531 6.215 3.366 1.00 94.94 90 PRO A CA 1
ATOM 718 C C . PRO A 1 90 ? -8.436 5.576 4.228 1.00 94.94 90 PRO A C 1
ATOM 720 O O . PRO A 1 90 ? -8.291 5.878 5.413 1.00 94.94 90 PRO A O 1
ATOM 723 N N . TRP A 1 91 ? -7.626 4.730 3.599 1.00 93.12 91 TRP A N 1
ATOM 724 C CA . TRP A 1 91 ? -6.344 4.263 4.117 1.00 93.12 91 TRP A CA 1
ATOM 725 C C . TRP A 1 91 ? -5.368 5.438 4.282 1.00 93.12 91 TRP A C 1
ATOM 727 O O . TRP A 1 91 ? -5.558 6.481 3.652 1.00 93.12 91 TRP A O 1
ATOM 737 N N . PRO A 1 92 ? -4.265 5.279 5.038 1.00 89.56 92 PRO A N 1
ATOM 738 C CA . PRO A 1 92 ? -3.205 6.291 5.105 1.00 89.56 92 PRO A CA 1
ATOM 739 C C . PRO A 1 92 ? -2.626 6.685 3.734 1.00 89.56 92 PRO A C 1
ATOM 741 O O . PRO A 1 92 ? -2.169 7.810 3.565 1.00 89.56 92 PRO A O 1
ATOM 744 N N . SER A 1 93 ? -2.702 5.793 2.737 1.00 90.31 93 SER A N 1
ATOM 745 C CA . SER A 1 93 ? -2.340 6.072 1.338 1.00 90.31 93 SER A CA 1
ATOM 746 C C . SER A 1 93 ? -3.359 6.944 0.584 1.00 90.31 93 SER A C 1
ATOM 748 O O . SER A 1 93 ? -3.135 7.308 -0.567 1.00 90.31 93 SER A O 1
ATOM 750 N N . GLY A 1 94 ? -4.500 7.264 1.199 1.00 92.56 94 GLY A N 1
ATOM 751 C CA . GLY A 1 94 ? -5.594 8.047 0.620 1.00 92.56 94 GLY A CA 1
ATOM 752 C C . GLY A 1 94 ? -6.607 7.237 -0.195 1.00 92.56 94 GLY A C 1
ATOM 753 O O . GLY A 1 94 ? -7.613 7.790 -0.635 1.00 92.56 94 GLY A O 1
ATOM 754 N N . LYS A 1 95 ? -6.382 5.935 -0.404 1.00 92.69 95 LYS A N 1
ATOM 755 C CA . LYS A 1 95 ? -7.319 5.069 -1.138 1.00 92.69 95 LYS A CA 1
ATOM 756 C C . LYS A 1 95 ? -8.517 4.712 -0.267 1.00 92.69 95 LYS A C 1
ATOM 758 O O . LYS A 1 95 ? -8.349 4.473 0.919 1.00 92.69 95 LYS A O 1
ATOM 763 N N . THR A 1 96 ? -9.701 4.588 -0.855 1.00 96.25 96 THR A N 1
ATOM 764 C CA . THR A 1 96 ? -10.911 4.116 -0.161 1.00 96.25 96 THR A CA 1
ATOM 765 C C . THR A 1 96 ? -11.306 2.769 -0.748 1.00 96.25 96 THR A C 1
ATOM 767 O O . THR A 1 96 ? -12.058 2.689 -1.714 1.00 96.25 96 THR A O 1
ATOM 770 N N . LEU A 1 97 ? -10.708 1.709 -0.213 1.00 95.56 97 LEU A N 1
ATOM 771 C CA . LEU A 1 97 ? -10.890 0.324 -0.646 1.00 95.56 97 LEU A CA 1
ATOM 772 C C . LEU A 1 97 ? -11.181 -0.532 0.580 1.00 95.56 97 LEU A C 1
ATOM 774 O O . LEU A 1 97 ? -10.707 -0.212 1.670 1.00 95.56 97 LEU A O 1
ATOM 778 N N . THR A 1 98 ? -11.906 -1.637 0.422 1.00 94.62 98 THR A N 1
ATOM 779 C CA . THR A 1 98 ? -11.932 -2.630 1.499 1.00 94.62 98 THR A CA 1
ATOM 780 C C . THR A 1 98 ? -10.539 -3.235 1.673 1.00 94.62 98 THR A C 1
ATOM 782 O O . THR A 1 98 ? -9.741 -3.280 0.738 1.00 94.62 98 THR A O 1
ATOM 785 N N . ALA A 1 99 ? -10.264 -3.750 2.864 1.00 92.62 99 ALA A N 1
ATOM 786 C CA . ALA A 1 99 ? -9.147 -4.628 3.189 1.00 92.62 99 ALA A CA 1
ATOM 787 C C . ALA A 1 99 ? -8.771 -5.596 2.053 1.00 92.62 99 ALA A C 1
ATOM 789 O O . ALA A 1 99 ? -7.642 -5.601 1.564 1.00 92.62 99 ALA A O 1
ATOM 790 N N . GLY A 1 100 ? -9.742 -6.399 1.609 1.00 93.44 100 GLY A N 1
ATOM 791 C CA . GLY A 1 100 ? -9.534 -7.402 0.569 1.00 93.44 100 GLY A CA 1
ATOM 792 C C . GLY A 1 100 ? -9.264 -6.792 -0.805 1.00 93.44 100 GLY A C 1
ATOM 793 O O . GLY A 1 100 ? -8.379 -7.261 -1.519 1.00 93.44 100 GLY A O 1
ATOM 794 N N . ASP A 1 101 ? -9.985 -5.730 -1.173 1.00 95.06 101 ASP A N 1
ATOM 795 C CA . ASP A 1 101 ? -9.766 -5.043 -2.451 1.00 95.06 101 ASP A CA 1
ATOM 796 C C . ASP A 1 101 ? -8.393 -4.371 -2.497 1.00 95.06 101 ASP A C 1
ATOM 798 O O . ASP A 1 101 ? -7.734 -4.378 -3.536 1.00 95.06 101 ASP A O 1
ATOM 802 N N . TYR A 1 102 ? -7.929 -3.840 -1.366 1.00 95.38 102 TYR A N 1
ATOM 803 C CA . TYR A 1 102 ? -6.624 -3.209 -1.275 1.00 95.38 102 TYR A CA 1
ATOM 804 C C . TYR A 1 102 ? -5.487 -4.233 -1.379 1.00 95.38 102 TYR A C 1
ATOM 806 O O . TYR A 1 102 ? -4.531 -4.003 -2.116 1.00 95.38 102 TYR A O 1
ATOM 814 N N . MET A 1 103 ? -5.631 -5.415 -0.763 1.00 94.56 103 MET A N 1
ATOM 815 C CA . MET A 1 103 ? -4.698 -6.532 -0.977 1.00 94.56 103 MET A CA 1
ATOM 816 C C . MET A 1 103 ? -4.627 -6.932 -2.459 1.00 94.56 103 MET A C 1
ATOM 818 O O . MET A 1 103 ? -3.536 -7.149 -2.986 1.00 94.56 103 MET A O 1
ATOM 822 N N . ARG A 1 104 ? -5.773 -7.003 -3.156 1.00 94.94 104 ARG A N 1
ATOM 823 C CA . ARG A 1 104 ? -5.798 -7.299 -4.601 1.00 94.94 104 ARG A CA 1
ATOM 824 C C . ARG A 1 104 ? -5.106 -6.215 -5.417 1.00 94.94 104 ARG A C 1
ATOM 826 O O . ARG A 1 104 ? -4.316 -6.540 -6.296 1.00 94.94 104 ARG A O 1
ATOM 833 N N . TYR A 1 105 ? -5.375 -4.947 -5.109 1.00 93.94 105 TYR A N 1
ATOM 834 C CA . TYR A 1 105 ? -4.724 -3.808 -5.756 1.00 93.94 105 TYR A CA 1
ATOM 835 C C . TYR A 1 105 ? -3.195 -3.862 -5.605 1.00 93.94 105 TYR A C 1
ATOM 837 O O . TYR A 1 105 ? -2.476 -3.597 -6.563 1.00 93.94 105 TYR A O 1
ATOM 845 N N . LEU A 1 106 ? -2.701 -4.272 -4.436 1.00 94.62 106 LEU A N 1
ATOM 846 C CA . LEU A 1 106 ? -1.270 -4.403 -4.149 1.00 94.62 106 LEU A CA 1
ATOM 847 C C . LEU A 1 106 ? -0.632 -5.687 -4.706 1.00 94.62 106 LEU A C 1
ATOM 849 O O . LEU A 1 106 ? 0.554 -5.926 -4.491 1.00 94.62 106 LEU A O 1
ATOM 853 N N . GLY A 1 107 ? -1.396 -6.522 -5.414 1.00 93.94 107 GLY A N 1
ATOM 854 C CA . GLY A 1 107 ? -0.879 -7.730 -6.054 1.00 93.94 107 GLY A CA 1
ATOM 855 C C . GLY A 1 107 ? -0.598 -8.886 -5.092 1.00 93.94 107 GLY A C 1
ATOM 856 O O . GLY A 1 107 ? 0.245 -9.733 -5.392 1.00 93.94 107 GLY A O 1
ATOM 857 N N . PHE A 1 108 ? -1.281 -8.951 -3.943 1.00 93.69 108 PHE A N 1
ATOM 858 C CA . PHE A 1 108 ? -1.177 -10.114 -3.060 1.00 93.69 108 PHE A CA 1
ATOM 859 C C . PHE A 1 108 ? -1.642 -11.391 -3.781 1.00 93.69 108 PHE A C 1
ATOM 861 O O . PHE A 1 108 ? -2.611 -11.354 -4.546 1.00 93.69 108 PHE A O 1
ATOM 868 N N . PRO A 1 109 ? -0.987 -12.540 -3.531 1.00 93.31 109 PRO A N 1
ATOM 869 C CA . PRO A 1 109 ? -1.371 -13.798 -4.156 1.00 93.31 109 PRO A CA 1
ATOM 870 C C . PRO A 1 109 ? -2.753 -14.246 -3.673 1.00 93.31 109 PRO A C 1
ATOM 872 O O . PRO A 1 109 ? -3.122 -14.008 -2.522 1.00 93.31 109 PRO A O 1
ATOM 875 N N . GLN A 1 110 ? -3.477 -14.977 -4.524 1.00 92.44 110 GLN A N 1
ATOM 876 C CA . GLN A 1 110 ? -4.818 -15.480 -4.202 1.00 92.44 110 GLN A CA 1
ATOM 877 C C . GLN A 1 110 ? -4.844 -16.281 -2.893 1.00 92.44 110 GLN A C 1
ATOM 879 O O . GLN A 1 110 ? -5.717 -16.059 -2.067 1.00 92.44 110 GLN A O 1
ATOM 884 N N . GLN A 1 111 ? -3.810 -17.088 -2.632 1.00 93.50 111 GLN A N 1
ATOM 885 C CA . GLN A 1 111 ? -3.666 -17.835 -1.380 1.00 93.50 111 GLN A CA 1
ATOM 886 C C . GLN A 1 111 ? -3.750 -16.945 -0.125 1.00 93.50 111 GLN A C 1
ATOM 888 O O . GLN A 1 111 ? -4.306 -17.357 0.887 1.00 93.50 111 GLN A O 1
ATOM 893 N N . ALA A 1 112 ? -3.209 -15.722 -0.170 1.00 90.50 112 ALA A N 1
ATOM 894 C CA . ALA A 1 112 ? -3.288 -14.796 0.960 1.00 90.50 112 ALA A CA 1
ATOM 895 C C . ALA A 1 112 ? -4.712 -14.251 1.160 1.00 90.50 112 ALA A C 1
ATOM 897 O O . ALA A 1 112 ? -5.114 -13.975 2.288 1.00 90.50 112 ALA A O 1
ATOM 898 N N . LEU A 1 113 ? -5.474 -14.098 0.075 1.00 92.00 113 LEU A N 1
ATOM 899 C CA . LEU A 1 113 ? -6.876 -13.690 0.127 1.00 92.00 113 LEU A CA 1
ATOM 900 C C . LEU A 1 113 ? -7.749 -14.826 0.663 1.00 92.00 113 LEU A C 1
ATOM 902 O O . LEU A 1 113 ? -8.588 -14.571 1.519 1.00 92.00 113 LEU A O 1
ATOM 906 N N . ASP A 1 114 ? -7.491 -16.058 0.226 1.00 93.12 114 ASP A N 1
ATOM 907 C CA . ASP A 1 114 ? -8.221 -17.245 0.672 1.00 93.12 114 ASP A CA 1
ATOM 908 C C . ASP A 1 114 ? -8.041 -17.462 2.183 1.00 93.12 114 ASP A C 1
ATOM 910 O O . ASP A 1 114 ? -9.020 -17.638 2.904 1.00 93.12 114 ASP A O 1
ATOM 914 N N . LEU A 1 115 ? -6.806 -17.335 2.690 1.00 91.81 115 LEU A N 1
ATOM 915 C CA . LEU A 1 115 ? -6.514 -17.400 4.129 1.00 91.81 115 LEU A CA 1
ATOM 916 C C . LEU A 1 115 ? -7.225 -16.297 4.926 1.00 91.81 115 LEU A C 1
ATOM 918 O O . LEU A 1 115 ? -7.654 -16.526 6.057 1.00 91.81 115 LEU A O 1
ATOM 922 N N . ARG A 1 116 ? -7.351 -15.089 4.357 1.00 89.00 116 ARG A N 1
ATOM 923 C CA . ARG A 1 116 ? -8.117 -13.998 4.980 1.00 89.00 116 ARG A CA 1
ATOM 924 C C . ARG A 1 116 ? -9.589 -14.380 5.097 1.00 89.00 116 ARG A C 1
ATOM 926 O O . ARG A 1 116 ? -10.184 -14.174 6.150 1.00 89.00 116 ARG A O 1
ATOM 933 N N . ASP A 1 117 ? -10.167 -14.891 4.016 1.00 89.56 117 ASP A N 1
ATOM 934 C CA . ASP A 1 117 ? -11.586 -15.233 3.949 1.00 89.56 117 ASP A CA 1
ATOM 935 C C . ASP A 1 117 ? -11.925 -16.410 4.874 1.00 89.56 117 ASP A C 1
ATOM 937 O O . ASP A 1 117 ? -12.918 -16.348 5.597 1.00 89.56 117 ASP A O 1
ATOM 941 N N . GLU A 1 118 ? -11.051 -17.416 4.957 1.00 92.06 118 GLU A N 1
ATOM 942 C CA . GLU A 1 118 ? -11.150 -18.507 5.935 1.00 92.06 118 GLU A CA 1
ATOM 943 C C . GLU A 1 118 ? -11.103 -17.987 7.380 1.00 92.06 118 GLU A C 1
ATOM 945 O O . GLU A 1 118 ? -11.945 -18.349 8.201 1.00 92.06 118 GLU A O 1
ATOM 950 N N . ALA A 1 119 ? -10.169 -17.083 7.694 1.00 87.06 119 ALA A N 1
ATOM 951 C CA . ALA A 1 119 ? -10.066 -16.500 9.030 1.00 87.06 119 ALA A CA 1
ATOM 952 C C . ALA A 1 119 ? -11.311 -15.681 9.420 1.00 87.06 119 ALA A C 1
ATOM 954 O O . ALA A 1 119 ? -11.723 -15.703 10.579 1.00 87.06 119 ALA A O 1
ATOM 955 N N . ILE A 1 120 ? -11.922 -14.971 8.465 1.00 86.25 120 ILE A N 1
ATOM 956 C CA . ILE A 1 120 ? -13.171 -14.228 8.691 1.00 86.25 120 ILE A CA 1
ATOM 957 C C . ILE A 1 120 ? -14.326 -15.1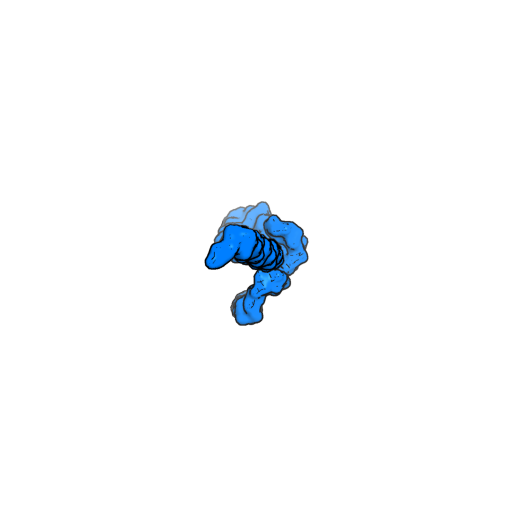93 8.972 1.00 86.25 120 ILE A C 1
ATOM 959 O O . ILE A 1 120 ? -15.098 -14.947 9.896 1.00 86.25 120 ILE A O 1
ATOM 963 N N . LEU A 1 121 ? -14.429 -16.286 8.208 1.00 89.50 121 LEU A N 1
ATOM 964 C CA . LEU A 1 121 ? -15.453 -17.312 8.418 1.00 89.50 121 LEU A CA 1
ATOM 965 C C . LEU A 1 121 ? -15.338 -17.931 9.816 1.00 89.50 121 LEU A C 1
ATOM 967 O O . LEU A 1 121 ? -16.321 -17.935 10.552 1.00 89.50 121 LEU A O 1
ATOM 971 N N . LEU A 1 122 ? -14.132 -18.341 10.222 1.00 88.69 122 LEU A N 1
ATOM 972 C CA . LEU A 1 122 ? -13.872 -18.905 11.553 1.00 88.69 122 LEU A CA 1
ATOM 973 C C . LEU A 1 122 ? -14.196 -17.939 12.701 1.00 88.69 122 LEU A C 1
ATOM 975 O O . LEU A 1 122 ? -14.548 -18.376 13.789 1.00 88.69 122 LEU A O 1
ATOM 979 N N . ALA A 1 123 ? -14.063 -16.629 12.485 1.00 78.38 123 ALA A N 1
ATOM 980 C CA . ALA A 1 123 ? -14.391 -15.618 13.490 1.00 78.38 123 ALA A CA 1
ATOM 981 C C . ALA A 1 123 ? -15.898 -15.307 13.585 1.00 78.38 123 ALA A C 1
ATOM 983 O O . ALA A 1 123 ? -16.307 -14.567 14.480 1.00 78.38 123 ALA A O 1
ATOM 984 N N . SER A 1 124 ? -16.703 -15.808 12.642 1.00 76.56 124 SER A N 1
ATOM 985 C CA . SER A 1 124 ? -18.151 -15.577 12.571 1.00 76.56 124 SER A CA 1
ATOM 986 C C . SER A 1 124 ? -19.005 -16.730 13.113 1.00 76.56 124 SER A C 1
ATOM 988 O O . SER A 1 124 ? -20.219 -16.562 13.239 1.00 76.56 124 SER A O 1
ATOM 990 N N . GLU A 1 125 ? -18.376 -17.864 13.436 1.00 63.06 125 GLU A N 1
ATOM 991 C CA . GLU A 1 125 ? -18.973 -19.027 14.116 1.00 63.06 125 GLU A CA 1
ATOM 992 C C . GLU A 1 125 ? -18.908 -18.890 15.646 1.00 63.06 125 GLU A C 1
ATOM 994 O O . GLU A 1 125 ? -19.893 -19.300 16.306 1.00 63.06 125 GLU A O 1
#

Solvent-accessible surface area (backbone atoms only — not comparable to full-atom values): 6843 Å² total; per-residue (Å²): 136,56,75,68,59,53,52,51,50,53,52,50,50,52,52,51,52,52,53,54,50,53,53,50,51,55,54,49,57,62,49,48,55,58,50,50,52,52,50,51,40,51,52,54,45,52,52,50,54,52,48,52,58,50,46,58,56,50,42,56,51,24,54,50,46,21,74,74,70,66,41,60,67,37,46,49,56,37,50,55,56,52,30,23,47,66,30,76,33,56,43,98,88,66,50,66,40,31,53,70,57,46,41,53,74,56,63,56,57,67,69,63,53,52,54,50,54,52,52,53,53,66,74,73,114

Radius of gyration: 27.65 Å; Cα contacts (8 Å, |Δi|>4): 60; chains: 1; bounding box: 68×27×74 Å

Secondary structure (DSSP, 8-state):
--HHHHHHHHHHHHHHHHHHHHHHHHHHHHHHHHHHHHHHHHHHHHHHHHHHHHHHHHHHHHHHHHHHH--HHHHHHHHHHHHHHBTSS--TTS---BHHHHHHHTT--HHHHHHHHHHHHHTT-

Foldseek 3Di:
DDPVVVVVVVVVVVVVVVVVVVVVVVVVVVVVVVVVVLVVLVVVVVLLVVLVVVLVVLLVVLVVCCVVPVDVVSVVVNVVSVCQQCLVAPDPVRHRDHVLVSCVVSPPDVVVSVVVVVVVVVVVD

pLDDT: mean 92.62, std 5.16, range [62.09, 97.44]

Mean predicted aligned error: 6.92 Å

Sequence (125 aa):
MTLKRFFQLVLGIVAAMLIVNALLLGSLLSNQEKLNEASHIQNEAADMLSFYRMVNEITVRLIRQYAVTGDIEARQQYDEIIEVLYGKRPWPSGKTLTAGDYMRYLGFPQQALDLRDEAILLASE